Protein AF-A0A1V9FLF4-F1 (afdb_monomer)

Structure (mmCIF, N/CA/C/O backbone):
data_AF-A0A1V9FLF4-F1
#
_entry.id   AF-A0A1V9FLF4-F1
#
loop_
_atom_site.group_PDB
_atom_site.id
_atom_site.type_symbol
_atom_site.label_atom_id
_atom_site.label_alt_id
_atom_site.label_comp_id
_atom_site.label_asym_id
_atom_site.label_entity_id
_atom_site.label_seq_id
_atom_site.pdbx_PDB_ins_code
_atom_site.Cartn_x
_atom_site.Cartn_y
_atom_site.Cartn_z
_atom_site.occupancy
_atom_site.B_iso_or_equiv
_atom_site.auth_seq_id
_atom_site.auth_comp_id
_atom_site.auth_asym_id
_atom_site.auth_atom_id
_atom_site.pdbx_PDB_model_num
ATOM 1 N N . MET A 1 1 ? -18.443 47.222 10.557 1.00 44.25 1 MET A N 1
ATOM 2 C CA . MET A 1 1 ? -18.212 45.926 9.895 1.00 44.25 1 MET A CA 1
ATOM 3 C C . MET A 1 1 ? -16.789 45.942 9.382 1.00 44.25 1 MET A C 1
ATOM 5 O O . MET A 1 1 ? -16.586 46.621 8.402 1.00 44.25 1 MET A O 1
ATOM 9 N N . GLU A 1 2 ? -15.823 45.289 10.026 1.00 41.47 2 GLU A N 1
ATOM 10 C CA . GLU A 1 2 ? -14.567 44.913 9.349 1.00 41.47 2 GLU A CA 1
ATOM 11 C C . GLU A 1 2 ? -13.789 43.950 10.247 1.00 41.47 2 GLU A C 1
ATOM 13 O O . GLU A 1 2 ? -12.989 44.328 11.097 1.00 41.47 2 GLU A O 1
ATOM 18 N N . GLN A 1 3 ? -14.137 42.669 10.124 1.00 42.34 3 GLN A N 1
ATOM 19 C CA . GLN A 1 3 ? -13.400 41.580 10.742 1.00 42.34 3 GLN A CA 1
ATOM 20 C C . GLN A 1 3 ? -12.235 41.154 9.840 1.00 42.34 3 GLN A C 1
ATOM 22 O O . GLN A 1 3 ? -12.421 40.912 8.651 1.00 42.34 3 GLN A O 1
ATOM 27 N N . ASN A 1 4 ? -11.089 40.930 10.485 1.00 46.78 4 ASN A N 1
ATOM 28 C CA . ASN A 1 4 ? -10.127 39.862 10.203 1.00 46.78 4 ASN A CA 1
ATOM 29 C C . ASN A 1 4 ? -9.472 39.810 8.816 1.00 46.78 4 ASN A C 1
ATOM 31 O O . ASN A 1 4 ? -9.872 39.043 7.940 1.00 46.78 4 ASN A O 1
ATOM 35 N N . GLN A 1 5 ? -8.316 40.467 8.690 1.00 48.62 5 GLN A N 1
ATOM 36 C CA . GLN A 1 5 ? -7.322 40.078 7.688 1.00 48.62 5 GLN A CA 1
ATOM 37 C C . GLN A 1 5 ? -5.882 40.193 8.212 1.00 48.62 5 GLN A C 1
ATOM 39 O O . GLN A 1 5 ? -5.008 40.770 7.579 1.00 48.62 5 GLN A O 1
ATOM 44 N N . GLN A 1 6 ? -5.604 39.595 9.374 1.00 47.09 6 G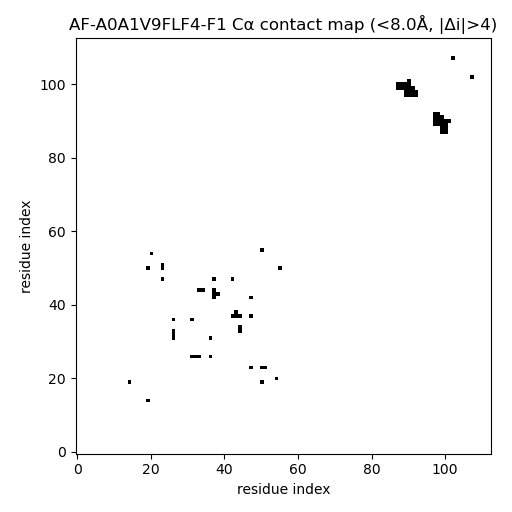LN A N 1
ATOM 45 C CA . GLN A 1 6 ? -4.229 39.274 9.771 1.00 47.09 6 GLN A CA 1
ATOM 46 C C . GLN A 1 6 ? -3.814 37.948 9.116 1.00 47.09 6 GLN A C 1
ATOM 48 O O . GLN A 1 6 ? -3.835 36.882 9.728 1.00 47.09 6 GLN A O 1
ATOM 53 N N . GLN A 1 7 ? -3.474 38.007 7.826 1.00 46.81 7 GLN A N 1
ATOM 54 C CA . GLN A 1 7 ? -2.827 36.899 7.127 1.00 46.81 7 GLN A CA 1
ATOM 55 C C . GLN A 1 7 ? -1.357 36.842 7.551 1.00 46.81 7 GLN A C 1
ATOM 57 O O . GLN A 1 7 ? -0.519 37.612 7.090 1.00 46.81 7 GLN A O 1
ATOM 62 N N . GLN A 1 8 ? -1.059 35.921 8.465 1.00 49.06 8 GLN A N 1
ATOM 63 C CA . GLN A 1 8 ? 0.293 35.625 8.918 1.00 49.06 8 GLN A CA 1
ATOM 64 C C . GLN A 1 8 ? 1.116 35.045 7.758 1.00 49.06 8 GLN A C 1
ATOM 66 O O . GLN A 1 8 ? 0.803 33.983 7.212 1.00 49.06 8 GLN A O 1
ATOM 71 N N . ALA A 1 9 ? 2.186 35.746 7.383 1.00 47.75 9 ALA A N 1
ATOM 72 C CA . ALA A 1 9 ? 3.172 35.291 6.414 1.00 47.75 9 ALA A CA 1
ATOM 73 C C . ALA A 1 9 ? 4.030 34.168 7.026 1.00 47.75 9 ALA A C 1
ATOM 75 O O . ALA A 1 9 ? 5.134 34.396 7.514 1.00 47.75 9 ALA A O 1
ATOM 76 N N . ALA A 1 10 ? 3.512 32.938 7.018 1.00 52.38 10 ALA A N 1
ATOM 77 C CA . ALA A 1 10 ? 4.280 31.764 7.409 1.00 52.38 10 ALA A CA 1
ATOM 78 C C . ALA A 1 10 ? 5.412 31.528 6.393 1.00 52.38 10 ALA A C 1
ATOM 80 O O . ALA A 1 10 ? 5.169 31.345 5.195 1.00 52.38 10 ALA A O 1
ATOM 81 N N . LEU A 1 11 ? 6.655 31.541 6.883 1.00 53.53 11 LEU A N 1
ATOM 82 C CA . LEU A 1 11 ? 7.859 31.158 6.147 1.00 53.53 11 LEU A CA 1
ATOM 83 C C . LEU A 1 11 ? 7.573 29.891 5.324 1.00 53.53 11 LEU A C 1
ATOM 85 O O . LEU A 1 11 ? 7.081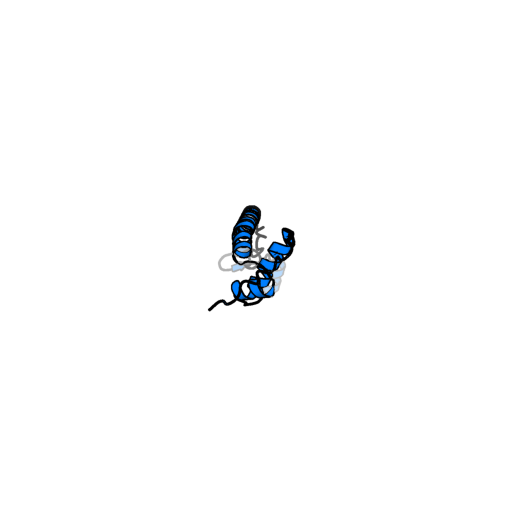 28.895 5.856 1.00 53.53 11 LEU A O 1
ATOM 89 N N . LYS A 1 12 ? 7.846 29.923 4.012 1.00 57.47 12 LYS A N 1
ATOM 90 C CA . LYS A 1 12 ? 7.648 28.773 3.112 1.00 57.47 12 LYS A CA 1
ATOM 91 C C . LYS A 1 12 ? 8.658 27.674 3.452 1.00 57.47 12 LYS A C 1
ATOM 93 O O . LYS A 1 12 ? 9.650 27.504 2.746 1.00 57.47 12 LYS A O 1
ATOM 98 N N . VAL A 1 13 ? 8.401 26.920 4.518 1.00 69.94 13 VAL A N 1
ATOM 99 C CA . VAL A 1 13 ? 9.171 25.728 4.877 1.00 69.94 13 VAL A CA 1
ATOM 100 C C . VAL A 1 13 ? 9.035 24.735 3.727 1.00 69.94 13 VAL A C 1
ATOM 102 O O . VAL A 1 13 ? 7.954 24.197 3.457 1.00 69.94 13 VAL A O 1
ATOM 105 N N . ARG A 1 14 ? 10.131 24.530 2.992 1.00 75.75 14 ARG A N 1
ATOM 106 C CA . ARG A 1 14 ? 10.195 23.511 1.947 1.00 75.75 14 ARG A CA 1
ATOM 107 C C . ARG A 1 14 ? 10.323 22.157 2.625 1.00 75.75 14 ARG A C 1
ATOM 109 O O . ARG A 1 14 ? 11.415 21.768 3.013 1.00 75.75 14 ARG A O 1
ATOM 116 N N . ARG A 1 15 ? 9.199 21.453 2.741 1.00 84.62 15 ARG A N 1
ATOM 117 C CA . ARG A 1 15 ? 9.191 20.077 3.232 1.00 84.62 15 ARG A CA 1
ATOM 118 C C . ARG A 1 15 ? 9.793 19.121 2.207 1.00 84.62 15 ARG A C 1
ATOM 120 O O . ARG A 1 15 ? 9.537 19.248 1.002 1.00 84.62 15 ARG A O 1
ATOM 127 N N . SER A 1 16 ? 10.572 18.162 2.690 1.00 88.00 16 SER A N 1
ATOM 128 C CA . SER A 1 16 ? 11.158 17.102 1.877 1.00 88.00 16 SER A CA 1
ATOM 129 C C . SER A 1 16 ? 10.081 16.130 1.375 1.00 88.00 16 SER A C 1
ATOM 131 O O . SER A 1 16 ? 8.948 16.087 1.858 1.00 88.00 16 SER A O 1
ATOM 133 N N . SER A 1 17 ? 10.419 15.310 0.376 1.00 85.50 17 SER A N 1
ATOM 134 C CA . SER A 1 17 ? 9.483 14.292 -0.127 1.00 85.50 17 SER A CA 1
ATOM 135 C C . SER A 1 17 ? 9.117 13.242 0.929 1.00 85.50 17 SER A C 1
ATOM 137 O O . SER A 1 17 ? 8.024 12.682 0.866 1.00 85.50 17 SER A O 1
ATOM 139 N N . GLN A 1 18 ? 10.022 12.958 1.871 1.00 86.44 18 GLN A N 1
ATOM 140 C CA . GLN A 1 18 ? 9.791 12.001 2.956 1.00 86.44 18 GLN A CA 1
ATOM 141 C C . GLN A 1 18 ? 8.849 12.586 4.008 1.00 86.44 18 GLN A C 1
ATOM 143 O O . GLN A 1 18 ? 7.831 11.966 4.301 1.00 86.44 18 GLN A O 1
ATOM 148 N N . GLU A 1 19 ? 9.099 13.820 4.444 1.00 89.44 19 GLU A N 1
ATOM 149 C CA . GLU A 1 19 ? 8.239 14.538 5.396 1.00 89.44 19 GLU A CA 1
ATOM 150 C C . GLU A 1 19 ? 6.802 14.657 4.878 1.00 89.44 19 GLU A C 1
ATOM 152 O O . GLU A 1 19 ? 5.839 14.405 5.593 1.00 89.44 19 GLU A O 1
ATOM 157 N N . ILE A 1 20 ? 6.627 14.965 3.589 1.00 90.25 20 ILE A N 1
ATOM 158 C CA . ILE A 1 20 ? 5.291 15.038 2.984 1.00 90.25 20 ILE A CA 1
ATOM 159 C C . ILE A 1 20 ? 4.574 13.678 3.033 1.00 90.25 20 ILE A C 1
ATOM 161 O O . ILE A 1 20 ? 3.356 13.615 3.223 1.00 90.25 20 ILE A O 1
ATOM 165 N N . LEU A 1 21 ? 5.301 12.576 2.829 1.00 89.69 21 LEU A N 1
ATOM 166 C CA . LEU A 1 21 ? 4.729 11.231 2.905 1.00 89.69 21 LEU A CA 1
ATOM 167 C C . LEU A 1 21 ? 4.334 10.858 4.335 1.00 89.69 21 LEU A C 1
ATOM 169 O O . LEU A 1 21 ? 3.310 10.191 4.503 1.00 89.69 21 LEU A O 1
ATOM 173 N N . GLU A 1 22 ? 5.119 11.282 5.321 1.00 90.38 22 GLU A N 1
ATOM 174 C CA . GLU A 1 22 ? 4.828 11.108 6.744 1.00 90.38 22 GLU A CA 1
ATOM 175 C C . GLU A 1 22 ? 3.588 11.902 7.142 1.00 90.38 22 GLU A C 1
ATOM 177 O O . GLU A 1 22 ? 2.633 11.287 7.612 1.00 90.38 22 GLU A O 1
ATOM 182 N N . CYS A 1 23 ? 3.491 13.185 6.777 1.00 90.56 23 CYS A N 1
ATOM 183 C CA . CYS A 1 23 ? 2.286 13.979 7.031 1.00 90.56 23 CYS A CA 1
ATOM 184 C C . CYS A 1 23 ? 1.022 13.336 6.422 1.00 90.56 23 CYS A C 1
ATOM 186 O O . CYS A 1 23 ? -0.035 13.250 7.047 1.00 90.56 23 CYS A O 1
ATOM 188 N N . LEU A 1 24 ? 1.116 12.819 5.187 1.00 90.81 24 LEU A N 1
ATOM 189 C CA . LEU A 1 24 ? 0.005 12.113 4.530 1.00 90.81 24 LEU A CA 1
ATOM 190 C C . LEU A 1 24 ? -0.338 10.761 5.177 1.00 90.81 24 LEU A C 1
ATOM 192 O O . LEU A 1 24 ? -1.413 10.216 4.900 1.00 90.81 24 LEU A O 1
ATOM 196 N N . LYS A 1 25 ? 0.585 10.160 5.934 1.00 90.56 25 LYS A N 1
ATOM 197 C CA . LYS A 1 25 ? 0.371 8.910 6.673 1.00 90.56 25 LYS A CA 1
ATOM 198 C C . LYS A 1 25 ? -0.251 9.210 8.033 1.00 90.56 25 LYS A C 1
ATOM 200 O O . LYS A 1 25 ? -1.265 8.598 8.351 1.00 90.56 25 LYS A O 1
ATOM 205 N N . GLU A 1 26 ? 0.304 10.171 8.760 1.00 91.25 26 GLU A N 1
ATOM 206 C CA . GLU A 1 26 ? -0.199 10.652 10.046 1.00 91.25 26 GLU A CA 1
ATOM 207 C C . GLU A 1 26 ? -1.643 11.120 9.940 1.00 91.25 26 GLU A C 1
ATOM 209 O O . GLU A 1 26 ? -2.482 10.632 10.686 1.00 91.25 26 GLU A O 1
ATOM 214 N N . GLN A 1 27 ? -1.976 11.959 8.950 1.00 91.12 27 GLN A N 1
ATOM 215 C CA . GLN A 1 27 ? -3.355 12.420 8.766 1.00 91.12 27 GLN A CA 1
ATOM 216 C C . GLN A 1 27 ? -4.337 11.253 8.572 1.00 91.12 27 GLN A C 1
ATOM 218 O O . GLN A 1 27 ? -5.450 11.294 9.083 1.00 91.12 27 GLN A O 1
ATOM 223 N N . ARG A 1 28 ? -3.937 10.184 7.869 1.00 87.44 28 ARG A N 1
ATOM 224 C CA . ARG A 1 28 ? -4.805 9.007 7.673 1.00 87.44 28 ARG A CA 1
ATOM 225 C C . ARG A 1 28 ? -4.957 8.152 8.921 1.00 87.44 28 ARG A C 1
ATOM 227 O O . ARG A 1 28 ? -5.949 7.444 9.031 1.00 87.44 28 ARG A O 1
ATOM 234 N N . GLN A 1 29 ? -3.944 8.134 9.781 1.00 90.56 29 GLN A N 1
ATOM 235 C CA . GLN A 1 29 ? -3.942 7.334 11.003 1.00 90.56 29 GLN A CA 1
ATOM 236 C C . GLN A 1 29 ? -4.600 8.081 12.165 1.00 90.56 29 GLN A C 1
ATOM 238 O O . GLN A 1 29 ? -5.224 7.452 13.008 1.00 90.56 29 GLN A O 1
ATOM 243 N N . GLY A 1 30 ? -4.490 9.409 12.185 1.00 83.62 30 GLY A N 1
ATOM 244 C CA . GLY A 1 30 ? -4.900 10.256 13.300 1.00 83.62 30 GLY A CA 1
ATOM 245 C C . GLY A 1 30 ? -6.398 10.522 13.413 1.00 83.62 30 GLY A C 1
ATOM 246 O O . GLY A 1 30 ? -6.790 11.251 14.312 1.00 83.62 30 GLY A O 1
ATOM 247 N N . GLY A 1 31 ? -7.240 9.999 12.515 1.00 85.38 31 GLY A N 1
ATOM 248 C CA . GLY A 1 31 ? -8.705 10.151 12.579 1.00 85.38 31 GLY A CA 1
ATOM 249 C C . GLY A 1 31 ? -9.243 11.575 12.363 1.00 85.38 31 GLY A C 1
ATOM 250 O O . GLY A 1 31 ? -10.434 11.736 12.121 1.00 85.38 31 GLY A O 1
ATOM 251 N N . LEU A 1 32 ? -8.378 12.593 12.393 1.00 88.38 32 LEU A N 1
ATOM 252 C CA . LEU A 1 32 ? -8.706 13.988 12.121 1.00 88.38 32 LEU A CA 1
ATOM 253 C C . LEU A 1 32 ? -9.102 14.190 10.659 1.00 88.38 32 LEU A C 1
ATOM 255 O O . LEU A 1 32 ? -8.505 13.626 9.727 1.00 88.38 32 LEU A O 1
ATOM 259 N N . THR A 1 33 ? -10.063 15.081 10.440 1.00 90.12 33 THR A N 1
ATOM 260 C CA . THR A 1 33 ? -10.385 15.536 9.090 1.00 90.12 33 THR A CA 1
ATOM 261 C C . THR A 1 33 ? -9.186 16.266 8.480 1.00 90.12 33 THR A C 1
ATOM 263 O O . THR A 1 33 ? -8.316 16.800 9.173 1.00 90.12 33 THR A O 1
ATOM 266 N N . VAL A 1 34 ? -9.119 16.309 7.146 1.00 89.62 34 VAL A N 1
ATOM 267 C CA . VAL A 1 34 ? -8.029 17.005 6.437 1.00 89.62 34 VAL A CA 1
ATOM 268 C C . VAL A 1 34 ? -7.934 18.466 6.873 1.00 89.62 34 VAL A C 1
ATOM 270 O O . VAL A 1 34 ? -6.829 18.979 7.029 1.00 89.62 34 VAL A O 1
ATOM 273 N N . ARG A 1 35 ? -9.079 19.113 7.107 1.00 89.56 35 ARG A N 1
ATOM 274 C CA . ARG A 1 35 ? -9.169 20.506 7.544 1.00 89.56 35 ARG A CA 1
ATOM 275 C C . ARG A 1 35 ? -8.564 20.710 8.932 1.00 89.56 35 ARG A C 1
ATOM 277 O O . ARG A 1 35 ? -7.699 21.566 9.083 1.00 89.56 35 ARG A O 1
ATOM 284 N N . GLU A 1 36 ? -8.954 19.892 9.908 1.00 90.69 36 GLU A N 1
ATOM 285 C CA . GLU A 1 36 ? -8.412 19.947 11.275 1.00 90.69 36 GLU A CA 1
ATOM 286 C C . GLU A 1 36 ? -6.907 19.667 11.291 1.00 90.69 36 GLU A C 1
ATOM 288 O O . GLU A 1 36 ? -6.140 20.402 11.910 1.00 90.69 36 GLU A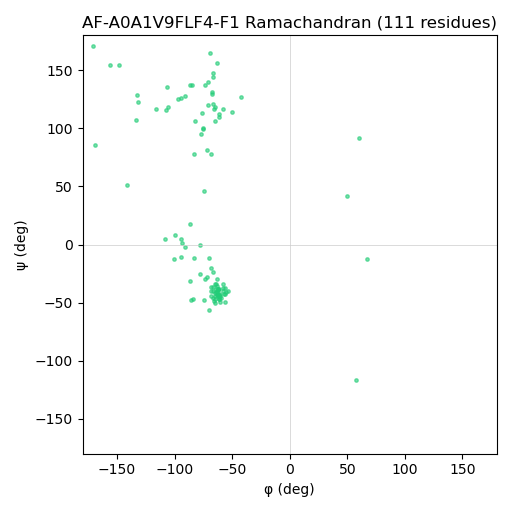 O 1
ATOM 293 N N . TYR A 1 37 ? -6.459 18.658 10.537 1.00 93.25 37 TYR A N 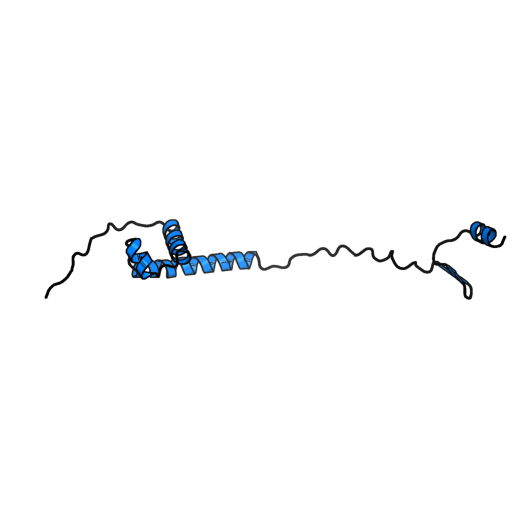1
ATOM 294 C CA . TYR A 1 37 ? -5.037 18.341 10.420 1.00 93.25 37 TYR A CA 1
ATOM 295 C C . TYR A 1 37 ? -4.242 19.489 9.779 1.00 93.25 37 TYR A C 1
ATOM 297 O O . TYR A 1 37 ? -3.160 19.840 10.249 1.00 93.25 37 TYR A O 1
ATOM 305 N N . CYS A 1 38 ? -4.776 20.093 8.715 1.00 91.25 38 CYS A N 1
ATOM 306 C CA . CYS A 1 38 ? -4.162 21.231 8.034 1.00 91.25 38 CYS A CA 1
ATO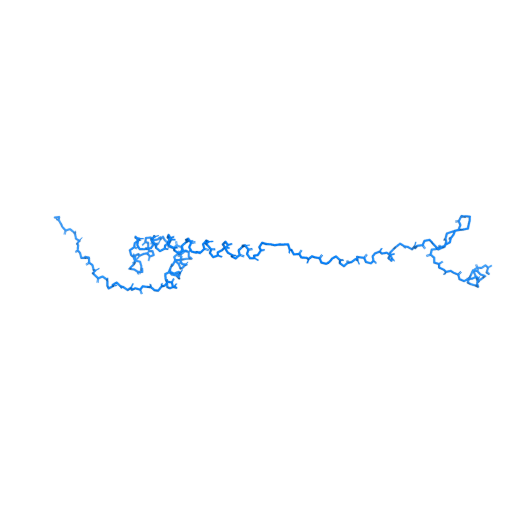M 307 C C . CYS A 1 38 ? -4.069 22.460 8.947 1.00 91.25 38 CYS A C 1
ATOM 309 O O . CYS A 1 38 ? -3.030 23.119 8.971 1.00 91.25 38 CYS A O 1
ATOM 311 N N . GLN A 1 39 ? -5.111 22.723 9.739 1.00 89.44 39 GLN A N 1
ATOM 312 C CA . GLN A 1 39 ? -5.129 23.803 10.722 1.00 89.44 39 GLN A CA 1
ATOM 313 C C . GLN A 1 39 ? -4.096 23.576 11.833 1.00 89.44 39 GLN A C 1
ATOM 315 O O . GLN A 1 39 ? -3.315 24.480 12.120 1.00 89.44 39 GLN A O 1
ATOM 320 N N . ALA A 1 40 ? -4.032 22.367 12.396 1.00 88.81 40 ALA A N 1
ATOM 321 C CA . ALA A 1 40 ? -3.082 22.020 13.455 1.00 88.81 40 ALA A CA 1
ATOM 322 C C . ALA A 1 40 ? -1.613 22.093 12.997 1.00 88.81 40 ALA A C 1
ATOM 324 O O . ALA A 1 40 ? -0.738 22.469 13.768 1.00 88.81 40 ALA A O 1
ATOM 325 N N . ASN A 1 41 ? -1.336 21.765 11.731 1.00 86.50 41 ASN A N 1
ATOM 326 C CA . ASN A 1 41 ? 0.025 21.700 11.187 1.00 86.50 41 ASN A CA 1
ATOM 327 C C . ASN A 1 41 ? 0.438 22.943 10.378 1.00 86.50 41 ASN A C 1
ATOM 329 O O . ASN A 1 41 ? 1.486 22.926 9.720 1.00 86.50 41 ASN A O 1
ATOM 333 N N . ALA A 1 42 ? -0.386 24.000 10.383 1.00 87.31 42 ALA A N 1
ATOM 334 C CA . ALA A 1 42 ? -0.199 25.212 9.581 1.00 87.31 42 ALA A CA 1
ATOM 335 C C . ALA A 1 42 ? 0.067 24.911 8.087 1.00 87.31 42 ALA A C 1
ATOM 337 O O . ALA A 1 42 ? 0.934 25.501 7.436 1.00 87.31 42 ALA A O 1
ATOM 338 N N . ILE A 1 43 ? -0.670 23.947 7.532 1.00 88.38 43 ILE A N 1
ATOM 339 C CA . ILE A 1 43 ? -0.616 23.563 6.119 1.00 88.38 43 ILE A CA 1
ATOM 340 C C . ILE A 1 43 ? -1.879 24.088 5.443 1.00 88.38 43 ILE A C 1
ATOM 342 O O . ILE A 1 43 ? -2.980 23.917 5.948 1.00 88.38 43 ILE A O 1
ATOM 346 N N . SER A 1 44 ? -1.757 24.691 4.259 1.00 88.94 44 SER A N 1
ATOM 347 C CA . SER A 1 44 ? -2.952 25.018 3.478 1.00 88.94 44 SER A CA 1
ATOM 348 C C . SER A 1 44 ? -3.552 23.759 2.854 1.00 88.94 44 SER A C 1
ATOM 350 O O . SER A 1 44 ? -2.835 22.949 2.259 1.00 88.94 44 SER A O 1
ATOM 352 N N . GLU A 1 45 ? -4.879 23.624 2.899 1.00 88.62 45 GLU A N 1
ATOM 353 C CA . GLU A 1 45 ? -5.581 22.463 2.330 1.00 88.62 45 GLU A CA 1
ATOM 354 C C . GLU A 1 45 ? -5.206 22.221 0.861 1.00 88.62 45 GLU A C 1
ATOM 356 O O . GLU A 1 45 ? -4.946 21.093 0.443 1.00 88.62 45 GLU A O 1
ATOM 361 N N . LYS A 1 46 ? -5.067 23.295 0.072 1.00 90.62 46 LYS A N 1
ATOM 362 C CA . LYS A 1 46 ? -4.612 23.230 -1.327 1.00 90.62 46 LYS A CA 1
ATOM 363 C C . LYS A 1 46 ? -3.261 22.521 -1.467 1.00 90.62 46 LYS A C 1
ATOM 365 O O . LYS A 1 46 ? -3.064 21.734 -2.397 1.00 90.62 46 LYS A O 1
ATOM 370 N N . THR A 1 47 ? -2.330 22.794 -0.556 1.00 90.25 47 THR A N 1
ATOM 371 C CA . THR A 1 47 ? -1.007 22.159 -0.533 1.00 90.25 47 THR A CA 1
ATOM 372 C C . THR A 1 47 ? -1.128 20.682 -0.176 1.00 90.25 47 THR A C 1
ATOM 374 O O . THR A 1 47 ? -0.553 19.842 -0.871 1.00 90.25 47 THR A O 1
ATOM 377 N N . PHE A 1 48 ? -1.945 20.357 0.826 1.00 92.88 48 PHE A N 1
ATOM 378 C CA . PHE A 1 48 ? -2.207 18.981 1.234 1.00 92.88 48 PHE A CA 1
ATOM 379 C C . PHE A 1 48 ? -2.824 18.147 0.099 1.00 92.88 48 PHE A C 1
ATOM 381 O O . PHE A 1 48 ? -2.295 17.093 -0.262 1.00 92.88 48 PHE A O 1
ATOM 388 N N . TYR A 1 49 ? -3.875 18.644 -0.558 1.00 92.69 49 TYR A N 1
ATOM 389 C CA . TYR A 1 49 ? -4.498 17.953 -1.693 1.00 92.69 49 TYR A CA 1
ATOM 390 C C . TYR A 1 49 ? -3.543 17.809 -2.884 1.00 92.69 49 TYR A C 1
ATOM 392 O O . TYR A 1 49 ? -3.525 16.772 -3.561 1.00 92.69 49 TYR A O 1
ATOM 400 N N . ARG A 1 50 ? -2.682 18.807 -3.133 1.00 91.88 50 ARG A N 1
ATOM 401 C CA . ARG A 1 50 ? -1.621 18.698 -4.144 1.00 91.88 50 ARG A CA 1
ATOM 402 C C . ARG A 1 50 ? -0.653 17.567 -3.802 1.00 91.88 50 ARG A C 1
ATOM 404 O O . ARG A 1 50 ? -0.347 16.754 -4.678 1.00 91.88 50 ARG A O 1
ATOM 411 N N . TRP A 1 51 ? -0.192 17.481 -2.555 1.00 92.44 51 TRP A N 1
ATOM 412 C CA . TRP A 1 51 ? 0.662 16.386 -2.096 1.00 92.44 51 TRP A CA 1
ATOM 413 C C . TRP A 1 51 ? -0.032 15.033 -2.252 1.00 92.44 51 TRP A C 1
ATOM 415 O O . TRP A 1 51 ? 0.539 14.114 -2.840 1.00 92.44 51 TRP A O 1
ATOM 425 N N . GLN A 1 52 ? -1.293 14.921 -1.842 1.00 90.31 52 GLN A N 1
ATOM 426 C CA . GLN A 1 52 ? -2.070 13.693 -1.984 1.00 90.31 52 GLN A CA 1
ATOM 427 C C . GLN A 1 52 ? -2.169 13.238 -3.450 1.00 90.31 52 GLN A C 1
ATOM 429 O O . GLN A 1 52 ? -2.009 12.049 -3.740 1.00 90.31 52 GLN A O 1
ATOM 434 N N . LYS A 1 53 ? -2.354 14.170 -4.396 1.00 89.81 53 LYS A N 1
ATOM 435 C CA . LYS A 1 53 ? -2.394 13.880 -5.840 1.00 89.81 53 LYS A CA 1
ATOM 436 C C . LYS A 1 53 ? -1.043 13.404 -6.382 1.00 89.81 53 LYS A C 1
ATOM 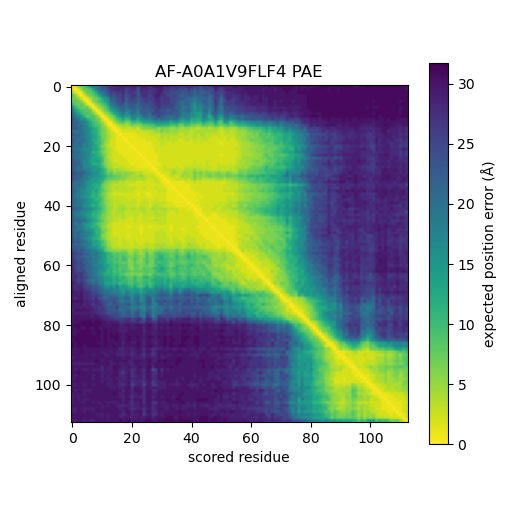438 O O . LYS A 1 53 ? -0.998 12.425 -7.131 1.00 89.81 53 LYS A O 1
ATOM 443 N N . VAL A 1 54 ? 0.047 14.084 -6.025 1.00 88.69 54 VAL A N 1
ATOM 444 C CA . VAL A 1 54 ? 1.404 13.780 -6.519 1.00 88.69 54 VAL A CA 1
ATOM 445 C C . VAL A 1 54 ? 1.906 12.459 -5.933 1.00 88.69 54 VAL A C 1
ATOM 447 O O . VAL A 1 54 ? 2.188 11.504 -6.664 1.00 88.69 54 VAL A O 1
ATOM 450 N N . TYR A 1 55 ? 1.929 12.359 -4.607 1.00 86.69 55 TYR A N 1
ATOM 451 C CA . TYR A 1 55 ? 2.482 11.210 -3.897 1.00 86.69 55 TYR A CA 1
ATOM 452 C C . TYR A 1 55 ? 1.532 10.004 -3.895 1.00 86.69 55 TYR A C 1
ATOM 454 O O . TYR A 1 55 ? 1.981 8.855 -3.877 1.00 86.69 55 TYR A O 1
ATOM 462 N N . GLY A 1 56 ? 0.218 10.220 -4.022 1.00 80.50 56 GLY A N 1
ATOM 463 C CA . GLY A 1 56 ? -0.756 9.142 -4.216 1.00 80.50 56 GLY A CA 1
ATOM 464 C C . GLY A 1 56 ? -0.524 8.361 -5.514 1.00 80.50 56 GLY A C 1
ATOM 465 O O . GLY A 1 56 ? -0.533 7.126 -5.506 1.00 80.50 56 GLY A O 1
ATOM 466 N N . LYS A 1 57 ? -0.231 9.055 -6.624 1.00 78.25 57 LYS A N 1
ATOM 467 C CA . LYS A 1 57 ? 0.117 8.413 -7.905 1.00 78.25 57 LYS A CA 1
ATOM 468 C C . LYS A 1 57 ? 1.446 7.661 -7.821 1.00 78.25 57 LYS A C 1
ATOM 470 O O . LYS A 1 57 ? 1.550 6.549 -8.341 1.00 78.25 57 LYS A O 1
ATOM 475 N N . GLN A 1 58 ? 2.441 8.220 -7.135 1.00 75.38 58 GLN A N 1
ATOM 476 C CA . GLN A 1 58 ? 3.747 7.578 -6.960 1.00 75.38 58 GLN A CA 1
ATOM 477 C C . GLN A 1 58 ? 3.651 6.280 -6.145 1.00 75.38 58 GLN A C 1
ATOM 479 O O . GLN A 1 58 ? 4.228 5.265 -6.541 1.00 75.38 58 GLN A O 1
ATOM 484 N N . ARG A 1 59 ? 2.847 6.257 -5.070 1.00 73.81 59 ARG A N 1
ATOM 485 C CA . ARG A 1 59 ? 2.571 5.029 -4.300 1.00 73.81 59 ARG A CA 1
ATOM 486 C C . ARG A 1 59 ? 1.906 3.948 -5.153 1.00 73.81 59 ARG A C 1
ATOM 488 O O . ARG A 1 59 ? 2.314 2.791 -5.081 1.00 73.81 59 ARG A O 1
ATOM 495 N N . ARG A 1 60 ? 0.928 4.312 -5.994 1.00 76.50 60 ARG A N 1
ATOM 496 C CA . ARG A 1 60 ? 0.274 3.370 -6.924 1.00 76.50 60 ARG A CA 1
ATOM 497 C C . ARG A 1 60 ? 1.261 2.790 -7.938 1.00 76.50 60 ARG A C 1
ATOM 499 O O . ARG A 1 60 ? 1.273 1.580 -8.137 1.00 76.50 60 ARG A O 1
ATOM 506 N N . LYS A 1 61 ? 2.134 3.620 -8.522 1.00 78.06 61 LYS A N 1
ATOM 507 C CA . LYS A 1 61 ? 3.192 3.160 -9.441 1.00 78.06 61 LYS A CA 1
ATOM 508 C C . LYS A 1 61 ? 4.172 2.196 -8.760 1.00 78.06 61 LYS A C 1
ATOM 510 O O . LYS A 1 61 ? 4.464 1.146 -9.323 1.00 78.06 61 LYS A O 1
ATOM 515 N N . ARG A 1 62 ? 4.631 2.507 -7.538 1.00 77.50 62 ARG A N 1
ATOM 516 C CA . ARG A 1 62 ? 5.517 1.620 -6.755 1.00 77.50 62 ARG A CA 1
ATOM 517 C C . ARG A 1 62 ? 4.854 0.279 -6.449 1.00 77.50 62 ARG A C 1
ATOM 519 O O . ARG A 1 62 ? 5.463 -0.755 -6.699 1.00 77.50 62 ARG A O 1
ATOM 526 N N . ARG A 1 63 ? 3.596 0.290 -5.992 1.00 76.81 63 ARG A N 1
ATOM 527 C CA . ARG A 1 63 ? 2.820 -0.937 -5.755 1.00 76.81 63 ARG A CA 1
ATOM 528 C C . ARG A 1 63 ? 2.640 -1.759 -7.029 1.00 76.81 63 ARG A C 1
ATOM 530 O O . ARG A 1 63 ? 2.873 -2.954 -6.979 1.00 76.81 63 ARG A O 1
ATOM 537 N N . LYS A 1 64 ? 2.317 -1.132 -8.167 1.00 78.44 64 LYS A N 1
ATOM 538 C CA . LYS A 1 64 ? 2.194 -1.821 -9.465 1.00 78.44 64 LYS A CA 1
ATOM 539 C C . LYS A 1 64 ? 3.516 -2.458 -9.916 1.00 78.44 64 LYS A C 1
ATOM 541 O O . LYS A 1 64 ? 3.516 -3.556 -10.458 1.00 78.44 64 LYS A O 1
ATOM 546 N N . LYS A 1 65 ? 4.651 -1.789 -9.676 1.00 76.44 65 LYS A N 1
ATOM 547 C CA . LYS A 1 65 ? 5.986 -2.349 -9.949 1.00 76.44 65 LYS A CA 1
ATOM 548 C C . LYS A 1 65 ? 6.269 -3.566 -9.061 1.00 76.44 65 LYS A C 1
ATOM 550 O O . LYS A 1 65 ? 6.731 -4.583 -9.560 1.00 76.44 65 LYS A O 1
ATOM 555 N N . GLN A 1 66 ? 5.950 -3.478 -7.770 1.00 73.88 66 GLN A N 1
ATOM 556 C CA . GLN A 1 66 ? 6.126 -4.579 -6.817 1.00 73.88 66 GLN A CA 1
ATOM 557 C C . GLN A 1 66 ? 5.179 -5.752 -7.089 1.00 73.88 66 GLN A C 1
ATOM 559 O O . GLN A 1 66 ? 5.600 -6.898 -7.010 1.00 73.88 66 GLN A O 1
ATOM 564 N N . SER A 1 67 ? 3.922 -5.492 -7.450 1.00 70.00 67 SER A N 1
ATOM 565 C CA . SER A 1 67 ? 2.973 -6.547 -7.806 1.00 70.00 67 SER A CA 1
ATOM 566 C C . SER A 1 67 ? 3.382 -7.249 -9.094 1.00 70.00 67 SER A C 1
ATOM 568 O O . SER A 1 67 ? 3.257 -8.459 -9.161 1.00 70.00 67 SER A O 1
ATOM 570 N N . LYS A 1 68 ? 3.938 -6.524 -10.078 1.00 71.88 68 LYS A N 1
ATOM 571 C CA . LYS A 1 68 ? 4.506 -7.134 -11.289 1.00 71.88 68 LYS A CA 1
ATOM 572 C C . LYS A 1 68 ? 5.730 -8.007 -10.980 1.00 71.88 68 LYS A C 1
ATOM 574 O O . LYS A 1 68 ? 5.927 -9.018 -11.632 1.00 71.88 68 LYS A O 1
ATOM 579 N N . ALA A 1 69 ? 6.535 -7.631 -9.984 1.00 69.38 69 ALA A N 1
ATOM 580 C CA . ALA A 1 69 ? 7.657 -8.451 -9.526 1.00 69.38 69 ALA A CA 1
ATOM 581 C C . ALA A 1 69 ? 7.207 -9.706 -8.753 1.00 69.38 69 ALA A C 1
ATOM 583 O O . ALA A 1 69 ? 7.913 -10.703 -8.751 1.00 69.38 69 ALA A O 1
ATOM 584 N N . ARG A 1 70 ? 6.042 -9.657 -8.091 1.00 67.31 70 ARG A N 1
ATOM 585 C CA . ARG A 1 70 ? 5.464 -10.781 -7.332 1.00 67.31 70 ARG A CA 1
ATOM 586 C C . ARG A 1 70 ? 4.472 -11.629 -8.131 1.00 67.31 70 ARG A C 1
ATOM 588 O O . ARG A 1 70 ? 4.060 -12.673 -7.642 1.00 67.31 70 ARG A O 1
ATOM 595 N N . SER A 1 71 ? 4.047 -11.183 -9.310 1.00 69.25 71 SER A N 1
ATOM 596 C CA . SER A 1 71 ? 3.183 -11.963 -10.192 1.00 69.25 71 SER A CA 1
ATOM 597 C C . SER A 1 71 ? 4.042 -12.941 -10.985 1.00 69.25 71 SER A C 1
ATOM 599 O O . SER A 1 71 ? 4.755 -12.535 -11.901 1.00 69.25 71 SER A O 1
ATOM 601 N N . GLY A 1 72 ? 3.967 -14.212 -10.620 1.00 80.31 72 GLY A N 1
ATOM 602 C CA . GLY A 1 72 ? 4.649 -15.323 -11.267 1.00 80.31 72 GLY A CA 1
ATOM 603 C C . GLY A 1 72 ? 4.127 -16.637 -10.694 1.00 80.31 72 GLY A C 1
ATOM 604 O O . GLY A 1 72 ? 3.366 -16.634 -9.726 1.00 80.31 72 GLY A O 1
ATOM 605 N N . PHE A 1 73 ? 4.513 -17.750 -11.302 1.00 81.75 73 PHE A N 1
ATOM 606 C CA . PHE A 1 73 ? 4.179 -19.078 -10.799 1.00 81.75 73 PHE A CA 1
ATOM 607 C C . PHE A 1 73 ? 5.235 -19.515 -9.778 1.00 81.75 73 PHE A C 1
ATOM 609 O O . PHE A 1 73 ? 6.425 -19.294 -9.996 1.00 81.75 73 PHE A O 1
ATOM 616 N N . ALA A 1 74 ? 4.803 -20.108 -8.665 1.00 79.81 74 ALA A N 1
ATOM 617 C CA . ALA A 1 74 ? 5.699 -20.773 -7.724 1.00 79.81 74 ALA A CA 1
ATOM 618 C C . ALA A 1 74 ? 5.811 -22.247 -8.125 1.00 79.81 74 ALA A C 1
ATOM 620 O O . ALA A 1 74 ? 4.791 -22.913 -8.299 1.00 79.81 74 ALA A O 1
ATOM 621 N N . THR A 1 75 ? 7.032 -22.750 -8.286 1.00 77.19 75 THR A N 1
ATOM 622 C CA . THR A 1 75 ? 7.279 -24.182 -8.467 1.00 77.19 75 THR A CA 1
ATOM 623 C C . THR A 1 75 ? 7.019 -24.886 -7.140 1.00 77.19 75 THR A C 1
ATOM 625 O O . THR A 1 75 ? 7.627 -24.542 -6.127 1.00 77.19 75 THR A O 1
ATOM 628 N N . ILE A 1 76 ? 6.077 -25.826 -7.135 1.00 83.06 76 ILE A N 1
ATOM 629 C CA . ILE A 1 76 ? 5.796 -26.689 -5.988 1.00 83.06 76 ILE A CA 1
ATOM 630 C C . ILE A 1 76 ? 6.329 -28.068 -6.350 1.00 83.06 76 ILE A C 1
ATOM 632 O O . ILE A 1 76 ? 5.832 -28.690 -7.290 1.00 83.06 76 ILE A O 1
ATOM 636 N N . ASP A 1 77 ? 7.326 -28.533 -5.607 1.00 78.50 77 ASP A N 1
ATOM 637 C CA . ASP A 1 77 ? 7.849 -29.882 -5.772 1.00 78.50 77 ASP A CA 1
ATOM 638 C C . ASP A 1 77 ? 6.873 -30.869 -5.130 1.00 78.50 77 ASP A C 1
ATOM 640 O O . ASP A 1 77 ? 6.655 -30.878 -3.915 1.00 78.50 77 ASP A O 1
ATOM 644 N N . VAL A 1 78 ? 6.243 -31.697 -5.962 1.00 79.12 78 VAL A N 1
ATOM 645 C CA . VAL A 1 78 ? 5.392 -32.789 -5.490 1.00 79.12 78 VAL A CA 1
ATOM 646 C C . VAL A 1 78 ? 6.313 -33.911 -5.031 1.00 79.12 78 VAL A C 1
ATOM 648 O O . VAL A 1 78 ? 6.770 -34.726 -5.831 1.00 79.12 78 VAL A O 1
ATOM 651 N N . ILE A 1 79 ? 6.602 -33.952 -3.730 1.00 74.44 79 ILE A N 1
ATOM 652 C CA . ILE A 1 79 ? 7.254 -35.107 -3.113 1.00 74.44 79 ILE A CA 1
ATOM 653 C C . ILE A 1 79 ? 6.268 -36.269 -3.239 1.00 74.44 79 ILE A C 1
ATOM 655 O O . ILE A 1 79 ? 5.224 -36.286 -2.585 1.00 74.44 79 ILE A O 1
ATOM 659 N N . GLY A 1 80 ? 6.573 -37.196 -4.149 1.00 61.94 80 GLY A N 1
ATOM 660 C CA . GLY A 1 80 ? 5.772 -38.382 -4.415 1.00 61.94 80 GLY A CA 1
ATOM 661 C C . GLY A 1 80 ? 5.446 -39.101 -3.111 1.00 61.94 80 GLY A C 1
ATOM 662 O O . GLY A 1 80 ? 6.327 -39.594 -2.412 1.00 61.94 80 GLY A O 1
ATOM 663 N N . ASN A 1 81 ? 4.162 -39.114 -2.776 1.00 57.53 81 ASN A N 1
ATOM 664 C CA . ASN A 1 81 ? 3.631 -39.758 -1.592 1.00 57.53 81 ASN A CA 1
ATOM 665 C C . ASN A 1 81 ? 3.933 -41.267 -1.681 1.00 57.53 81 ASN A C 1
ATOM 667 O O . ASN A 1 81 ? 3.382 -41.958 -2.538 1.00 57.53 81 ASN A O 1
ATOM 671 N N . VAL A 1 82 ? 4.808 -41.784 -0.814 1.00 57.34 82 VAL A N 1
ATOM 672 C CA . VAL A 1 82 ? 5.238 -43.199 -0.744 1.00 57.34 82 VAL A CA 1
ATOM 673 C C . VAL A 1 82 ? 4.129 -44.078 -0.131 1.00 57.34 82 VAL A C 1
ATOM 675 O O . VAL A 1 82 ? 4.360 -44.919 0.730 1.00 57.34 82 VAL A O 1
ATOM 678 N N . VAL A 1 83 ? 2.879 -43.904 -0.570 1.00 54.66 83 VAL A N 1
ATOM 679 C CA . VAL A 1 83 ? 1.716 -44.692 -0.105 1.00 54.66 83 VAL A CA 1
ATOM 680 C C . VAL A 1 83 ? 1.563 -45.991 -0.912 1.00 54.66 83 VAL A C 1
ATOM 682 O O . VAL A 1 83 ? 0.538 -46.662 -0.864 1.00 54.66 83 VAL A O 1
ATOM 685 N N . ALA A 1 84 ? 2.617 -46.422 -1.609 1.00 53.69 84 ALA A N 1
ATOM 686 C CA . ALA A 1 84 ? 2.689 -47.772 -2.164 1.00 53.69 84 ALA A CA 1
ATOM 687 C C . ALA A 1 84 ? 2.854 -48.858 -1.074 1.00 53.69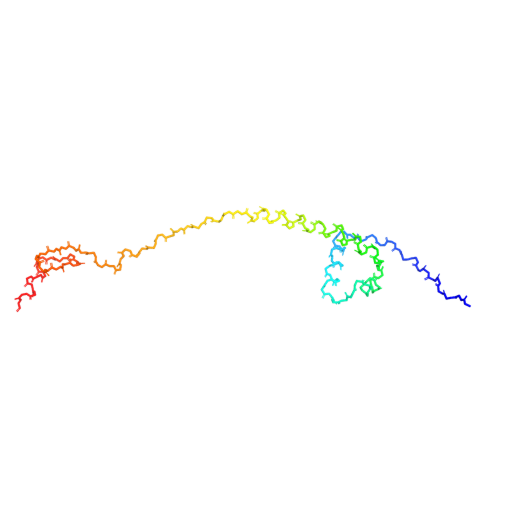 84 ALA A C 1
ATOM 689 O O . ALA A 1 84 ? 2.665 -50.033 -1.359 1.00 53.69 84 ALA A O 1
ATOM 690 N N . ALA A 1 85 ? 3.155 -48.489 0.179 1.00 54.91 85 ALA A N 1
ATOM 691 C CA . ALA A 1 85 ? 3.456 -49.442 1.254 1.00 54.91 85 ALA A CA 1
ATOM 692 C C . ALA A 1 85 ? 2.258 -49.854 2.142 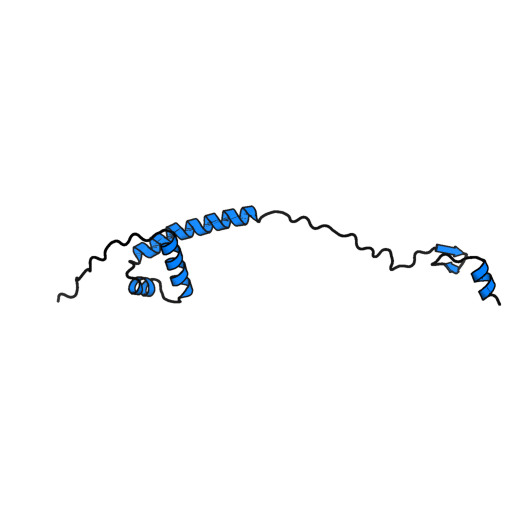1.00 54.91 85 ALA A C 1
ATOM 694 O O . ALA A 1 85 ? 2.445 -50.615 3.087 1.00 54.91 85 ALA A O 1
ATOM 695 N N . ALA A 1 86 ? 1.036 -49.363 1.891 1.00 58.16 86 ALA A N 1
ATOM 696 C CA . ALA A 1 86 ? -0.115 -49.629 2.772 1.00 58.16 86 ALA A CA 1
ATOM 697 C C . ALA A 1 86 ? -1.070 -50.728 2.273 1.00 58.16 86 ALA A C 1
ATOM 699 O O . ALA A 1 86 ? -1.929 -51.184 3.028 1.00 58.16 86 ALA A O 1
ATOM 700 N N . ARG A 1 87 ? -0.947 -51.172 1.017 1.00 59.75 87 ARG A N 1
ATOM 701 C CA . ARG A 1 87 ? -1.682 -52.340 0.517 1.00 59.75 87 ARG A CA 1
ATOM 702 C C . ARG A 1 87 ? -0.695 -53.487 0.394 1.00 59.75 87 ARG A C 1
ATOM 704 O O . ARG A 1 87 ? 0.260 -53.342 -0.366 1.00 59.75 87 ARG A O 1
ATOM 711 N N . PRO A 1 88 ? -0.881 -54.596 1.125 1.00 66.50 88 PRO A N 1
ATOM 712 C CA . PRO A 1 88 ? 0.019 -55.714 0.962 1.00 66.50 88 PRO A CA 1
ATOM 713 C C . PRO A 1 88 ? -0.175 -56.257 -0.461 1.00 66.50 88 PRO A C 1
ATOM 715 O O . PRO A 1 88 ? -1.280 -56.630 -0.861 1.00 66.50 88 PRO A O 1
ATOM 718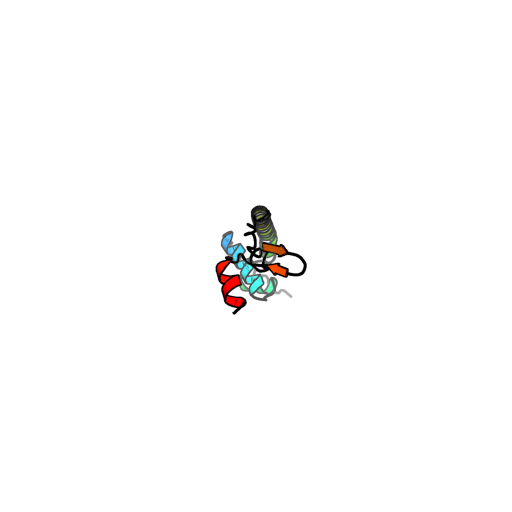 N N . GLN A 1 89 ? 0.885 -56.177 -1.260 1.00 78.62 89 GLN A N 1
ATOM 719 C CA . GLN A 1 89 ? 0.891 -56.617 -2.648 1.00 78.62 89 GLN A CA 1
ATOM 720 C C . GLN A 1 89 ? 0.743 -58.144 -2.667 1.00 78.62 89 GLN A C 1
ATOM 722 O O . GLN A 1 89 ? 1.435 -58.841 -1.929 1.00 78.62 89 GLN A O 1
ATOM 727 N N . LEU A 1 90 ? -0.203 -58.664 -3.456 1.00 83.19 90 LEU A N 1
ATOM 728 C CA . LEU A 1 90 ? -0.401 -60.107 -3.617 1.00 83.19 90 LEU A CA 1
ATOM 729 C C . LEU A 1 90 ? 0.911 -60.724 -4.126 1.00 83.19 90 LEU A C 1
ATOM 731 O O . LEU A 1 90 ? 1.376 -60.373 -5.207 1.00 83.19 90 LEU A O 1
ATOM 735 N N . PHE A 1 91 ? 1.506 -61.599 -3.322 1.00 83.75 91 PHE A N 1
ATOM 736 C CA . PHE A 1 91 ? 2.763 -62.284 -3.603 1.00 83.75 91 PHE A CA 1
ATOM 737 C C . PHE A 1 91 ? 2.535 -63.539 -4.455 1.00 83.75 91 PHE A C 1
ATOM 739 O O . PHE A 1 91 ? 3.222 -63.729 -5.453 1.00 83.75 91 PHE A O 1
ATOM 746 N N . ALA A 1 92 ? 1.554 -64.377 -4.097 1.00 82.62 92 ALA A N 1
ATOM 747 C CA . ALA A 1 92 ? 1.204 -65.584 -4.853 1.00 82.62 92 ALA A CA 1
ATOM 748 C C . ALA A 1 92 ? -0.249 -66.031 -4.599 1.00 82.62 92 ALA A C 1
ATOM 750 O O . ALA A 1 92 ? -0.803 -65.767 -3.530 1.00 82.62 92 ALA A O 1
ATOM 751 N N . GLU A 1 93 ? -0.855 -66.741 -5.558 1.00 88.94 93 GLU A N 1
ATOM 752 C CA . GLU A 1 93 ? -2.197 -67.335 -5.447 1.00 88.94 93 GLU A CA 1
ATOM 753 C C . GLU A 1 93 ? -2.180 -68.796 -5.919 1.00 88.94 93 GLU A C 1
ATOM 755 O O . GLU A 1 93 ? -1.679 -69.101 -7.002 1.00 88.94 93 GLU A O 1
ATOM 760 N N . ILE A 1 94 ? -2.707 -69.703 -5.091 1.00 84.69 94 ILE A N 1
ATOM 761 C CA . ILE A 1 94 ? -2.843 -71.133 -5.404 1.00 84.69 94 ILE A CA 1
ATOM 762 C C . ILE A 1 94 ? -4.257 -71.560 -5.011 1.00 84.69 94 ILE A C 1
ATOM 764 O O . ILE A 1 94 ? -4.584 -71.667 -3.827 1.00 84.69 94 ILE A O 1
ATOM 768 N N . GLY A 1 95 ? -5.116 -71.786 -6.007 1.00 85.25 95 GLY A N 1
ATOM 769 C CA . GLY A 1 95 ? -6.536 -72.051 -5.776 1.00 85.25 95 GLY A CA 1
ATOM 770 C C . GLY A 1 95 ? -7.189 -70.908 -4.993 1.00 85.25 95 GLY A C 1
ATOM 771 O O . GLY A 1 95 ? -7.211 -69.776 -5.460 1.00 85.25 95 GLY A O 1
ATOM 772 N N . ASN A 1 96 ? -7.680 -71.202 -3.786 1.00 87.62 96 ASN A N 1
ATOM 773 C CA . ASN A 1 96 ? -8.314 -70.218 -2.897 1.00 87.62 96 ASN A CA 1
ATOM 774 C C . ASN A 1 96 ? -7.347 -69.589 -1.871 1.00 87.62 96 ASN A C 1
ATOM 776 O O . ASN A 1 96 ? -7.784 -68.838 -0.999 1.00 87.62 96 ASN A O 1
ATOM 780 N N . ILE A 1 97 ? -6.048 -69.904 -1.928 1.00 83.88 97 ILE A N 1
ATOM 781 C CA . ILE A 1 97 ? -5.040 -69.398 -0.986 1.00 83.88 97 ILE A CA 1
ATOM 782 C C . ILE A 1 97 ? -4.338 -68.192 -1.604 1.00 83.88 97 ILE A C 1
ATOM 784 O O . ILE A 1 97 ? -3.755 -68.298 -2.681 1.00 83.88 97 ILE A O 1
ATOM 788 N N . ARG A 1 98 ? -4.347 -67.062 -0.890 1.00 87.62 98 ARG A N 1
ATOM 789 C CA . ARG A 1 98 ? -3.687 -65.812 -1.291 1.00 87.62 98 ARG A CA 1
ATOM 790 C C . ARG A 1 98 ? -2.582 -65.459 -0.306 1.00 87.62 98 ARG A C 1
ATOM 792 O O . ARG A 1 98 ? -2.850 -65.192 0.865 1.00 87.62 98 ARG A O 1
ATOM 799 N N . LEU A 1 99 ? -1.345 -65.447 -0.788 1.00 83.88 99 LEU A N 1
ATOM 800 C CA . LEU A 1 99 ? -0.172 -65.023 -0.036 1.00 83.88 99 LEU A CA 1
ATOM 801 C C . LEU A 1 99 ? 0.095 -63.553 -0.329 1.00 83.88 99 LEU A C 1
ATOM 803 O O . LEU A 1 99 ? 0.229 -63.154 -1.478 1.00 83.88 99 LEU A O 1
ATOM 807 N N . TYR A 1 100 ? 0.185 -62.752 0.723 1.00 87.44 100 TYR A N 1
ATOM 808 C CA . TYR A 1 100 ? 0.402 -61.304 0.648 1.00 87.44 100 TYR A CA 1
ATOM 809 C C . TYR A 1 100 ? 1.813 -60.887 1.093 1.00 87.44 100 TYR A C 1
ATOM 811 O O . TYR A 1 100 ? 2.117 -59.702 1.222 1.00 87.44 100 TYR A O 1
ATOM 819 N N . LYS A 1 101 ? 2.652 -61.884 1.389 1.00 82.50 101 LYS A N 1
ATOM 820 C CA . LYS A 1 101 ? 4.058 -61.778 1.776 1.00 82.50 101 LYS A CA 1
ATOM 821 C C . LYS A 1 101 ? 4.795 -63.007 1.259 1.00 82.50 101 LYS A C 1
ATOM 823 O O . LYS A 1 101 ? 4.178 -64.061 1.100 1.00 82.50 101 LYS A O 1
ATOM 828 N N . GLU A 1 102 ? 6.096 -62.870 1.040 1.00 84.12 102 GLU A N 1
ATOM 829 C CA . GLU A 1 102 ? 6.954 -64.007 0.713 1.00 84.12 102 GLU A CA 1
ATOM 830 C C . GLU A 1 102 ? 7.066 -64.932 1.930 1.00 84.12 102 GLU A C 1
ATOM 832 O O . GLU A 1 102 ? 7.306 -64.463 3.046 1.00 84.12 102 GLU A O 1
ATOM 837 N N . VAL A 1 103 ? 6.864 -66.237 1.734 1.00 80.88 103 VAL A N 1
ATOM 838 C CA . VAL A 1 103 ? 6.912 -67.231 2.816 1.00 80.88 103 VAL A CA 1
ATOM 839 C C . VAL A 1 103 ? 7.781 -68.422 2.392 1.00 80.88 103 VAL A C 1
ATOM 841 O O . VAL A 1 103 ? 7.478 -69.052 1.378 1.00 80.88 103 VAL A O 1
ATOM 844 N N . PRO A 1 104 ? 8.841 -68.769 3.148 1.00 85.81 104 PRO A N 1
ATOM 845 C CA . PRO A 1 104 ? 9.647 -69.962 2.893 1.00 85.81 104 PRO A CA 1
ATOM 846 C C . PRO A 1 104 ? 8.862 -71.261 3.121 1.00 85.81 104 PRO A C 1
ATOM 848 O O . PRO A 1 104 ? 8.049 -71.353 4.042 1.00 85.81 104 PRO A O 1
ATOM 851 N N . ALA A 1 105 ? 9.178 -72.305 2.349 1.00 83.19 105 ALA A N 1
ATOM 852 C CA . ALA A 1 105 ? 8.524 -73.611 2.465 1.00 83.19 105 ALA A CA 1
ATOM 853 C C . ALA A 1 105 ? 8.646 -74.230 3.873 1.00 83.19 105 ALA A C 1
ATOM 855 O O . ALA A 1 105 ? 7.709 -74.868 4.342 1.00 83.19 105 ALA A O 1
ATOM 856 N N . GLU A 1 106 ? 9.763 -74.001 4.572 1.00 89.12 106 GLU A N 1
ATOM 857 C CA . GLU A 1 106 ? 9.980 -74.499 5.938 1.00 89.12 106 GLU A CA 1
ATOM 858 C C . GLU A 1 106 ? 8.970 -73.934 6.944 1.00 89.12 106 GLU A C 1
ATOM 860 O O . GLU A 1 106 ? 8.454 -74.670 7.780 1.00 89.12 106 GLU A O 1
ATOM 865 N N . TYR A 1 107 ? 8.607 -72.654 6.821 1.00 86.50 107 TYR A N 1
ATOM 866 C CA . TYR A 1 107 ? 7.605 -72.042 7.695 1.00 86.50 107 TYR A CA 1
ATOM 867 C C . TYR A 1 107 ? 6.230 -72.690 7.502 1.00 86.50 107 TYR A C 1
ATOM 869 O O . TYR A 1 107 ? 5.543 -72.993 8.473 1.00 86.50 107 TYR A O 1
ATOM 877 N N . LEU A 1 108 ? 5.849 -72.991 6.258 1.00 83.31 108 LEU A N 1
ATOM 878 C CA . LEU A 1 108 ? 4.579 -73.665 5.984 1.00 83.31 108 LEU A CA 1
ATOM 879 C C . LEU A 1 108 ? 4.544 -75.075 6.585 1.00 83.31 108 LEU A C 1
ATOM 881 O O . LEU A 1 108 ? 3.523 -75.470 7.141 1.00 83.31 108 LEU A O 1
ATOM 885 N N . LYS A 1 109 ? 5.666 -75.805 6.542 1.00 87.50 109 LYS A N 1
ATOM 886 C CA . LYS A 1 109 ? 5.783 -77.131 7.170 1.00 87.50 109 LYS A CA 1
ATOM 887 C C . LYS A 1 109 ? 5.566 -77.072 8.683 1.00 87.50 109 LYS A C 1
ATOM 889 O O . LYS A 1 109 ? 4.911 -77.956 9.222 1.00 87.50 109 LYS A O 1
ATOM 894 N N . THR A 1 110 ? 6.057 -76.027 9.357 1.00 90.31 110 THR A N 1
ATOM 895 C CA . THR A 1 110 ? 5.880 -75.875 10.816 1.00 90.31 110 THR A CA 1
ATOM 896 C C . THR A 1 110 ? 4.430 -75.645 11.246 1.00 90.31 110 THR A C 1
ATOM 898 O O . THR A 1 110 ? 4.088 -75.959 12.378 1.00 90.31 110 THR A O 1
ATOM 901 N N . LEU A 1 111 ? 3.572 -75.133 10.359 1.00 83.50 111 LEU A N 1
ATOM 902 C CA . LEU A 1 111 ? 2.160 -74.863 10.659 1.00 83.50 111 LEU A CA 1
ATOM 903 C C . LEU A 1 111 ? 1.250 -76.091 10.514 1.00 83.50 111 LEU A C 1
ATOM 905 O O . LEU A 1 111 ? 0.082 -76.022 10.882 1.00 83.50 111 LEU A O 1
ATOM 909 N N . LEU A 1 112 ? 1.753 -77.178 9.922 1.00 83.56 112 LEU A N 1
ATOM 910 C CA . LEU A 1 112 ? 1.002 -78.418 9.697 1.00 83.56 112 LEU A CA 1
ATOM 911 C C . LEU A 1 112 ? 1.146 -79.432 10.846 1.00 83.56 112 LEU A C 1
ATOM 913 O O . LEU A 1 112 ? 0.557 -80.510 10.760 1.00 83.56 112 LEU A O 1
ATOM 917 N N . SER A 1 113 ? 1.941 -79.111 11.874 1.00 65.25 113 SER A N 1
ATOM 918 C CA . SER A 1 113 ? 2.085 -79.913 13.097 1.00 65.25 113 SER A CA 1
ATOM 919 C C . SER A 1 113 ? 1.024 -79.565 14.130 1.00 65.25 113 SER A C 1
ATOM 921 O O . SER A 1 113 ? 0.766 -80.468 14.956 1.00 65.25 113 SER A O 1
#

InterPro domains:
  IPR002514 Transposase IS3/IS911family [PF01527] (16-62)
  IPR010921 Trp repressor/replication initiator [SSF48295] (13-61)

Sequence (113 aa):
MEQNQQQQAALKVRRSSQEILECLKEQRQGGLTVREYCQANAISEKTFYRWQKVYGKQRRKRRKKQSKARSGFATIDVIGNVVAAARPQLFAEIGNIRLYKEVPAEYLKTLLS

Foldseek 3Di:
DDDDDPPDPDDPPDDDLVRLVVLVVCCVVVPDDLVVSCVVVVHDSVRNVVSCVPVVVVVVVVVVVVVVVVPDDDDDDDPPDPVPPPQQCFPDDDPPDTDSDDDDPVVVVVVVD

Secondary structure (DSSP, 8-state):
----------------HHHHHHHHHHHHHS---HHHHHHHTT--HHHHHHHHHHHHHHHHHHHHHHHHHH-SPPP-------GGGSSPPP-EEETTEEESS---HHHHHHTT-

Radius of gyration: 39.2 Å; Cα contacts (8 Å, |Δi|>4): 39; chains: 1; bounding box: 29×126×25 Å

Organism: NCBI:txid1703345

Solvent-accessible surface area (backbone atoms only — not comparable to full-atom values): 7454 Å² total; per-residue (Å²): 141,86,84,86,81,87,76,77,84,70,77,85,78,82,72,50,78,63,56,52,54,47,53,63,46,49,46,70,70,64,77,50,53,71,66,58,46,21,62,77,66,77,42,57,62,71,58,53,54,50,47,52,58,57,54,49,52,51,52,53,53,52,49,54,54,51,49,59,72,66,61,73,86,81,89,77,84,79,75,77,78,78,69,76,77,78,59,73,57,78,61,48,75,58,93,93,46,75,34,52,56,91,74,62,71,69,62,60,58,66,73,74,114

Nearest PDB structures (foldseek):
  3dnv-assembly1_B  TM=5.666E-01  e=2.894E+00  Escherichia coli K-12
  1hlv-assembly1_A  TM=5.264E-01  e=3.305E+00  Homo sapiens

pLDDT: mean 78.24, std 13.98, range [41.47, 93.25]

Mean predicted aligned error: 17.75 Å